Protein AF-A0A8J7HBY1-F1 (afdb_monomer)

Mean predicted aligned error: 8.2 Å

InterPro domains:
  IPR025475 Domain of unknown function DUF4326 [PF14216] (19-131)

Secondary structure (DSSP, 8-state):
--GGGG---GGGGG-TTEEETTTSTTTTT-S-SEEESS-TT-SEEESSHHHHHHHHHHIIIIIIHHHHHTT-TTTT--HHHHHHHHHHHHHHHHHHTTS--EEEETTEEEES---PPTT---SHHHHHHHHHHHHHHHHHHT--

Structure (mmCIF, N/CA/C/O backbone):
data_AF-A0A8J7HBY1-F1
#
_entry.id   AF-A0A8J7HBY1-F1
#
loop_
_atom_site.group_PDB
_atom_site.id
_atom_site.type_symbol
_atom_site.label_atom_id
_atom_site.label_alt_id
_atom_site.label_comp_id
_atom_site.label_asym_id
_atom_site.label_entity_id
_atom_site.label_seq_id
_atom_site.pdbx_PDB_ins_code
_atom_site.Cartn_x
_atom_site.Cartn_y
_atom_site.Cartn_z
_atom_site.occupancy
_atom_site.B_iso_or_equiv
_atom_site.auth_seq_id
_atom_site.auth_comp_id
_atom_site.auth_asym_id
_atom_site.auth_atom_id
_atom_site.pdbx_PDB_model_num
ATOM 1 N N . MET A 1 1 ? -4.789 7.017 -26.121 1.00 36.62 1 MET A N 1
ATOM 2 C CA . MET A 1 1 ? -5.142 5.631 -25.754 1.00 36.62 1 MET A CA 1
ATOM 3 C C . MET A 1 1 ? -6.447 5.713 -24.992 1.00 36.62 1 MET A C 1
ATOM 5 O O . MET A 1 1 ? -6.498 6.453 -24.013 1.00 36.62 1 MET A O 1
ATOM 9 N N . ASN A 1 2 ? -7.515 5.132 -25.536 1.00 31.06 2 ASN A N 1
ATOM 10 C CA . ASN A 1 2 ? -8.861 5.291 -25.000 1.00 31.06 2 ASN A CA 1
ATOM 11 C C . ASN A 1 2 ? -8.997 4.415 -23.743 1.00 31.06 2 ASN A C 1
ATOM 13 O O . ASN A 1 2 ? -8.449 3.318 -23.703 1.00 31.06 2 ASN A O 1
ATOM 17 N N . ILE A 1 3 ? -9.687 4.889 -22.702 1.00 36.84 3 ILE A N 1
ATOM 18 C CA . ILE A 1 3 ? -9.843 4.153 -21.425 1.00 36.84 3 ILE A CA 1
ATOM 19 C C . ILE A 1 3 ? -10.525 2.786 -21.627 1.00 36.84 3 ILE A C 1
ATOM 21 O O . ILE A 1 3 ? -10.319 1.869 -20.837 1.00 36.84 3 ILE A O 1
ATOM 25 N N . LEU A 1 4 ? -11.273 2.651 -22.722 1.00 37.75 4 LEU A N 1
ATOM 26 C CA . LEU A 1 4 ? -11.981 1.445 -23.137 1.00 37.75 4 LEU A CA 1
ATOM 27 C C . LEU A 1 4 ? -11.059 0.350 -23.717 1.00 37.75 4 LEU A C 1
ATOM 29 O O . LEU A 1 4 ? -11.449 -0.810 -23.727 1.00 37.75 4 LEU A O 1
ATOM 33 N N . ASP A 1 5 ? -9.827 0.674 -24.134 1.00 41.09 5 ASP A N 1
ATOM 34 C CA . ASP A 1 5 ? -8.902 -0.299 -24.755 1.00 41.09 5 ASP A CA 1
ATOM 35 C C . ASP A 1 5 ? -8.118 -1.145 -23.733 1.00 41.09 5 ASP A C 1
ATOM 37 O O . ASP A 1 5 ? -7.357 -2.035 -24.105 1.00 41.09 5 ASP A O 1
ATOM 41 N N . MET A 1 6 ? -8.261 -0.870 -22.433 1.00 45.25 6 MET A N 1
ATOM 42 C CA . MET A 1 6 ? -7.467 -1.521 -21.380 1.00 45.25 6 MET A CA 1
ATOM 43 C C . MET A 1 6 ? -8.130 -2.774 -20.783 1.00 45.25 6 MET A C 1
ATOM 45 O O . MET A 1 6 ? -7.678 -3.254 -19.746 1.00 45.25 6 MET A O 1
ATOM 49 N N . GLY A 1 7 ? -9.188 -3.304 -21.409 1.00 38.91 7 GLY A N 1
ATOM 50 C CA . GLY A 1 7 ? -9.824 -4.562 -20.989 1.00 38.91 7 GLY A CA 1
ATOM 51 C C . GLY A 1 7 ? -10.429 -4.528 -19.583 1.00 38.91 7 GLY A C 1
ATOM 52 O O . GLY A 1 7 ? -10.610 -5.578 -18.971 1.00 38.91 7 GLY A O 1
ATOM 53 N N . LEU A 1 8 ? -10.714 -3.337 -19.050 1.00 48.22 8 LEU A N 1
ATOM 54 C CA . LEU A 1 8 ? -11.452 -3.216 -17.801 1.00 48.22 8 LEU A CA 1
ATOM 55 C C . LEU A 1 8 ? -12.928 -3.452 -18.073 1.00 48.22 8 LEU A C 1
ATOM 57 O O . LEU A 1 8 ? -13.532 -2.746 -18.878 1.00 48.22 8 LEU A O 1
ATOM 61 N N . ASP A 1 9 ? -13.478 -4.422 -17.356 1.00 47.44 9 ASP A N 1
ATOM 62 C CA . ASP A 1 9 ? -14.901 -4.711 -17.328 1.00 47.44 9 ASP A CA 1
ATOM 63 C C . ASP A 1 9 ? -15.669 -3.432 -16.963 1.00 47.44 9 ASP A C 1
ATOM 65 O O . ASP A 1 9 ? -15.481 -2.865 -15.880 1.00 47.44 9 ASP A O 1
ATOM 69 N N . SER A 1 10 ? -16.458 -2.906 -17.901 1.00 49.75 10 SER A N 1
ATOM 70 C CA . SER A 1 10 ? -17.124 -1.609 -17.748 1.00 49.75 10 SER A CA 1
ATOM 71 C C . SER A 1 10 ? -18.099 -1.593 -16.570 1.00 49.75 10 SER A C 1
ATOM 73 O O . SER A 1 10 ? -18.324 -0.539 -15.986 1.00 49.75 10 SER A O 1
ATOM 75 N N . GLU A 1 11 ? -18.606 -2.766 -16.184 1.00 53.44 11 GLU A N 1
ATOM 76 C CA . GLU A 1 11 ? -19.524 -2.966 -15.058 1.00 53.44 11 GLU A CA 1
ATOM 77 C C . GLU A 1 11 ? -18.888 -2.635 -13.694 1.00 53.44 11 GLU A C 1
ATOM 79 O O . GLU A 1 11 ? -19.593 -2.329 -12.735 1.00 53.44 11 GLU A O 1
ATOM 84 N N . LEU A 1 12 ? -17.553 -2.639 -13.593 1.00 52.53 12 LEU A N 1
ATOM 85 C CA . LEU A 1 12 ? -16.838 -2.385 -12.337 1.00 52.53 12 LEU A CA 1
ATOM 86 C C . LEU A 1 12 ? -16.711 -0.897 -11.987 1.00 52.53 12 LEU A C 1
ATOM 88 O O . LEU A 1 12 ? -16.452 -0.562 -10.832 1.00 52.53 12 LEU A O 1
ATOM 92 N N . TRP A 1 13 ? -16.887 0.010 -12.953 1.00 53.75 13 TRP A N 1
ATOM 93 C CA . TRP A 1 13 ? -16.788 1.454 -12.698 1.00 53.75 13 TRP A CA 1
ATOM 94 C C . TRP A 1 13 ? -17.940 1.990 -11.849 1.00 53.75 13 TRP A C 1
ATOM 96 O O . TRP A 1 13 ? -17.772 3.014 -11.182 1.00 53.75 13 TRP A O 1
ATOM 106 N N . ASP A 1 14 ? -19.061 1.271 -11.837 1.00 59.78 14 ASP A N 1
ATOM 107 C CA . ASP A 1 14 ? -20.261 1.625 -11.090 1.00 59.78 14 ASP A CA 1
ATOM 108 C C . ASP A 1 14 ? -20.310 0.969 -9.697 1.00 59.78 14 ASP A C 1
ATOM 110 O O . ASP A 1 14 ? -21.236 1.242 -8.935 1.00 59.78 14 ASP A O 1
ATOM 114 N N . GLU A 1 15 ? -19.316 0.147 -9.310 1.00 63.69 15 GLU A N 1
ATOM 115 C CA . GLU A 1 15 ? -19.248 -0.425 -7.957 1.00 63.69 15 GLU A CA 1
ATOM 116 C C . GLU A 1 15 ? -18.855 0.662 -6.928 1.00 63.69 15 GLU A C 1
ATOM 118 O O . GLU A 1 15 ? -17.701 1.106 -6.888 1.00 63.69 15 GLU A O 1
ATOM 123 N N . PRO A 1 16 ? -19.767 1.091 -6.031 1.00 66.19 16 PRO A N 1
ATOM 124 C CA . PRO A 1 16 ? -19.527 2.246 -5.162 1.00 66.19 16 PRO A CA 1
ATOM 125 C C . PRO A 1 16 ? -18.406 2.013 -4.132 1.00 66.19 16 PRO A C 1
ATOM 127 O O . PRO A 1 16 ? -17.734 2.966 -3.704 1.00 66.19 16 PRO A O 1
ATOM 130 N N . THR A 1 17 ? -18.179 0.752 -3.756 1.00 70.25 17 THR A N 1
ATOM 131 C CA . THR A 1 17 ? -17.181 0.318 -2.768 1.00 70.25 17 THR A CA 1
ATOM 132 C C . THR A 1 17 ? -15.809 0.028 -3.384 1.00 70.25 17 THR A C 1
ATOM 134 O O . THR A 1 17 ? -14.810 0.042 -2.662 1.00 70.25 17 THR A O 1
ATOM 137 N N . LEU A 1 18 ? -15.716 -0.143 -4.709 1.00 65.12 18 LEU A N 1
ATOM 138 C CA . LEU A 1 18 ? -14.455 -0.386 -5.404 1.00 65.12 18 LEU A CA 1
ATOM 139 C C . LEU A 1 18 ? -13.647 0.911 -5.526 1.00 65.12 18 LEU A C 1
ATOM 141 O O . LEU A 1 18 ? -14.134 1.941 -6.002 1.00 65.12 18 LEU A O 1
ATOM 145 N N . LYS A 1 19 ? -12.373 0.879 -5.117 1.00 69.69 19 LYS A N 1
ATOM 146 C CA . LYS A 1 19 ? -11.442 1.997 -5.337 1.00 69.69 19 LYS A CA 1
ATOM 147 C C . LYS A 1 19 ? -10.290 1.589 -6.241 1.00 69.69 19 LYS A C 1
ATOM 149 O O . LYS A 1 19 ? -9.487 0.730 -5.898 1.00 69.69 19 LYS A O 1
ATOM 154 N N . TYR A 1 20 ? -10.152 2.290 -7.363 1.00 65.12 20 TYR A N 1
ATOM 155 C CA . TYR A 1 20 ? -8.982 2.161 -8.224 1.00 65.12 20 TYR A CA 1
ATOM 156 C C . TYR A 1 20 ? -7.760 2.818 -7.590 1.00 65.12 20 TYR A C 1
ATOM 158 O O . TYR A 1 20 ? -7.756 4.025 -7.314 1.00 65.12 20 TYR A O 1
ATOM 166 N N . VAL A 1 21 ? -6.700 2.036 -7.435 1.00 64.88 21 VAL A N 1
ATOM 167 C CA . VAL A 1 21 ? -5.381 2.502 -7.037 1.00 64.88 21 VAL A CA 1
ATOM 168 C C . VAL A 1 21 ? -4.858 3.431 -8.140 1.00 64.88 21 VAL A C 1
ATOM 170 O O . VAL A 1 21 ? -4.585 3.007 -9.262 1.00 64.88 21 VAL A O 1
ATOM 173 N N . GLY A 1 22 ? -4.832 4.737 -7.849 1.00 53.94 22 GLY A N 1
ATOM 174 C CA . GLY A 1 22 ? -4.491 5.803 -8.797 1.00 53.94 22 GLY A CA 1
ATOM 175 C C . GLY A 1 22 ? -5.659 6.603 -9.402 1.00 53.94 22 GLY A C 1
ATOM 176 O O . GLY A 1 22 ? -5.384 7.603 -10.060 1.00 53.94 22 GLY A O 1
ATOM 177 N N . ARG A 1 23 ? -6.938 6.238 -9.193 1.00 46.56 23 A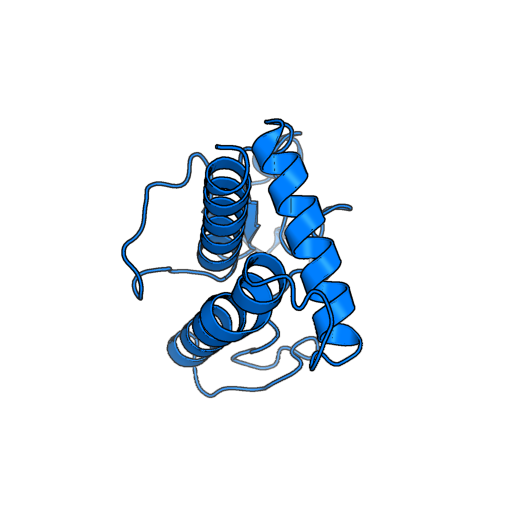RG A N 1
ATOM 178 C CA . ARG A 1 23 ? -8.100 6.998 -9.738 1.00 46.56 23 ARG A CA 1
ATOM 179 C C . ARG A 1 23 ? -9.277 7.232 -8.778 1.00 46.56 23 ARG A C 1
ATOM 181 O O . ARG A 1 23 ? -10.218 7.925 -9.141 1.00 46.56 23 ARG A O 1
ATOM 188 N N . SER A 1 24 ? -9.241 6.713 -7.552 1.00 50.69 24 SER A N 1
ATOM 189 C CA . SER A 1 24 ? -10.249 7.019 -6.520 1.00 50.69 24 SER A CA 1
ATOM 190 C C . SER A 1 24 ? -9.851 8.252 -5.701 1.00 50.69 24 SER A C 1
ATOM 192 O O . SER A 1 24 ? -8.682 8.368 -5.360 1.00 50.69 24 SER A O 1
ATOM 194 N N . LYS A 1 25 ? -10.782 9.119 -5.265 1.00 52.56 25 LYS A N 1
ATOM 195 C CA . LYS A 1 25 ? -10.440 10.266 -4.384 1.00 52.56 25 LYS A CA 1
ATOM 196 C C . LYS A 1 25 ? -9.676 9.882 -3.104 1.00 52.56 25 LYS A C 1
ATOM 198 O O . LYS A 1 25 ? -8.945 10.704 -2.568 1.00 52.56 25 LYS A O 1
ATOM 203 N N . TYR A 1 26 ? -9.820 8.637 -2.646 1.00 50.66 26 TYR A N 1
ATOM 204 C CA . TYR A 1 26 ? -9.130 8.089 -1.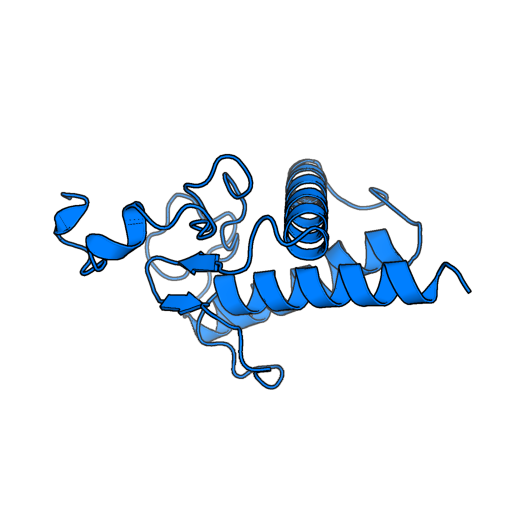473 1.00 50.66 26 TYR A CA 1
ATOM 205 C C . TYR A 1 26 ? -7.827 7.348 -1.822 1.00 50.66 26 TYR A C 1
ATOM 207 O O . TYR A 1 26 ? -6.997 7.140 -0.948 1.00 50.66 26 TYR A O 1
ATOM 215 N N . ALA A 1 27 ? -7.642 6.955 -3.087 1.00 55.66 27 ALA A N 1
ATOM 216 C CA . ALA A 1 27 ? -6.482 6.207 -3.585 1.00 55.66 27 ALA A CA 1
ATOM 217 C C . ALA A 1 27 ? -5.687 6.957 -4.676 1.00 55.66 27 ALA A C 1
ATOM 219 O O . ALA A 1 27 ? -4.784 6.390 -5.300 1.00 55.66 27 ALA A O 1
ATOM 220 N N . LEU A 1 28 ? -6.010 8.232 -4.922 1.00 59.28 28 LEU A N 1
ATOM 221 C CA . LEU A 1 28 ? -5.254 9.135 -5.783 1.00 59.28 28 LEU A CA 1
ATOM 222 C C . LEU A 1 28 ? -3.840 9.265 -5.206 1.00 59.28 28 LEU A C 1
ATOM 224 O O . LEU A 1 28 ? -3.638 9.772 -4.104 1.00 59.28 28 LEU A O 1
ATOM 228 N N . GLY A 1 29 ? -2.857 8.780 -5.963 1.00 68.06 29 GLY A N 1
ATOM 229 C CA . GLY A 1 29 ? -1.449 8.798 -5.566 1.00 68.06 29 GLY A CA 1
ATOM 230 C C . GLY A 1 29 ? -0.952 7.564 -4.806 1.00 68.06 29 GLY A C 1
ATOM 231 O O . GLY A 1 29 ? 0.210 7.560 -4.422 1.00 68.06 29 GLY A O 1
ATOM 232 N N . LEU A 1 30 ? -1.758 6.506 -4.640 1.00 84.56 30 LEU A N 1
ATOM 233 C CA . LEU A 1 30 ? -1.310 5.229 -4.049 1.00 84.56 30 LEU A CA 1
ATOM 234 C C . LEU A 1 30 ? -0.745 4.233 -5.081 1.00 84.56 30 LEU A C 1
ATOM 236 O O . LEU A 1 30 ? -0.837 3.024 -4.910 1.00 84.56 30 LEU A O 1
ATOM 240 N N . GLY A 1 31 ? -0.146 4.722 -6.169 1.00 84.94 31 GLY A N 1
ATOM 241 C CA . GLY A 1 31 ? 0.516 3.857 -7.153 1.00 84.94 31 GLY A CA 1
ATOM 242 C C . GLY A 1 31 ? 1.771 3.174 -6.595 1.00 84.94 31 GLY A C 1
ATOM 243 O O . GLY A 1 31 ? 2.287 3.559 -5.546 1.00 84.94 31 GLY A O 1
ATOM 244 N N . ASN A 1 32 ? 2.290 2.178 -7.316 1.00 87.88 32 ASN A N 1
ATOM 245 C CA . ASN A 1 32 ? 3.615 1.626 -7.037 1.00 87.88 32 ASN A CA 1
ATOM 246 C C . ASN A 1 32 ? 4.699 2.629 -7.489 1.00 87.88 32 ASN A C 1
ATOM 248 O O . ASN A 1 32 ? 4.767 2.920 -8.687 1.00 87.88 32 ASN A O 1
ATOM 252 N N . PRO A 1 33 ? 5.553 3.155 -6.588 1.00 90.25 33 PRO A N 1
ATOM 253 C CA . PRO A 1 33 ? 6.616 4.072 -6.977 1.00 90.25 33 PRO A CA 1
ATOM 254 C C . PRO A 1 33 ? 7.768 3.372 -7.721 1.00 90.25 33 PRO A C 1
ATOM 256 O O . PRO A 1 33 ? 8.551 4.074 -8.355 1.00 90.25 33 PRO A O 1
ATOM 259 N N . TRP A 1 34 ? 7.861 2.034 -7.710 1.00 91.38 34 TRP A N 1
ATOM 260 C CA . TRP A 1 34 ? 8.758 1.252 -8.571 1.00 91.38 34 TRP A CA 1
ATOM 261 C C . TRP A 1 34 ? 8.036 0.811 -9.842 1.00 91.38 34 TRP A C 1
ATOM 263 O O . TRP A 1 34 ? 7.223 -0.111 -9.825 1.00 91.38 34 TRP A O 1
ATOM 273 N N . GLY A 1 35 ? 8.347 1.447 -10.965 1.00 84.44 35 GLY A N 1
ATOM 274 C CA . GLY A 1 35 ? 7.804 1.102 -12.274 1.00 84.44 35 GLY A CA 1
ATOM 275 C C . GLY A 1 35 ? 8.740 0.184 -13.049 1.00 84.44 35 GLY A C 1
ATOM 276 O O . GLY A 1 35 ? 9.937 0.450 -13.142 1.00 84.44 35 GLY A O 1
ATOM 277 N N . TYR A 1 36 ? 8.181 -0.858 -13.661 1.00 75.12 36 TYR A N 1
ATOM 278 C CA . TYR A 1 36 ? 8.840 -1.592 -14.738 1.00 75.12 36 TYR A CA 1
ATOM 279 C C . TYR A 1 36 ? 8.225 -1.131 -16.070 1.00 75.12 36 TYR A C 1
ATOM 281 O O . TYR A 1 36 ? 7.007 -1.003 -16.153 1.00 75.12 36 TYR A O 1
ATOM 289 N N . GLN A 1 37 ? 9.067 -0.854 -17.075 1.00 60.75 37 GLN A N 1
ATOM 290 C CA . GLN A 1 37 ? 8.715 -0.337 -18.417 1.00 60.75 37 GLN A CA 1
ATOM 291 C C . GLN A 1 37 ? 8.041 1.050 -18.456 1.00 60.75 37 GLN A C 1
ATOM 293 O O . GLN A 1 37 ? 6.935 1.210 -17.963 1.00 60.75 37 GLN A O 1
ATOM 298 N N . ASN A 1 38 ? 8.682 2.037 -19.109 1.00 55.09 38 ASN A N 1
ATOM 299 C CA . ASN A 1 38 ? 8.143 3.333 -19.593 1.00 55.09 38 ASN A CA 1
ATOM 300 C C . ASN A 1 38 ? 7.090 4.075 -18.735 1.00 55.09 38 ASN A C 1
ATOM 302 O O . ASN A 1 38 ? 6.379 4.955 -19.230 1.00 55.09 38 ASN A O 1
ATOM 306 N N . ASN A 1 39 ? 7.010 3.788 -17.438 1.00 63.88 39 ASN A N 1
ATOM 307 C CA . ASN A 1 39 ? 6.078 4.428 -16.537 1.00 63.88 39 ASN A CA 1
ATOM 308 C C . ASN A 1 39 ? 6.680 5.760 -16.094 1.00 63.88 39 ASN A C 1
ATOM 310 O O . ASN A 1 39 ? 7.396 5.835 -15.100 1.00 63.88 39 ASN A O 1
ATOM 314 N N . ARG A 1 40 ? 6.375 6.823 -16.847 1.00 60.72 40 ARG A N 1
ATOM 315 C CA . ARG A 1 40 ? 6.821 8.196 -16.551 1.00 60.72 40 ARG A CA 1
ATOM 316 C C . ARG A 1 40 ? 6.330 8.726 -15.198 1.00 60.72 40 ARG A C 1
ATOM 318 O O . ARG A 1 40 ? 6.783 9.781 -14.775 1.00 60.72 40 ARG A O 1
ATOM 325 N N . GLN A 1 41 ? 5.393 8.034 -14.550 1.00 70.00 41 GLN A N 1
ATOM 326 C CA . GLN A 1 41 ? 4.862 8.396 -13.236 1.00 70.00 41 GLN A CA 1
ATOM 327 C C . GLN A 1 41 ? 5.539 7.626 -12.093 1.00 70.00 41 GLN A C 1
ATOM 329 O O . GLN A 1 41 ? 5.296 7.937 -10.928 1.00 70.00 41 GLN A O 1
ATOM 334 N N . ALA A 1 42 ? 6.377 6.630 -12.397 1.00 79.38 42 ALA A N 1
ATOM 335 C CA . ALA A 1 42 ? 7.138 5.917 -11.385 1.00 79.38 42 ALA A CA 1
ATOM 336 C C . ALA A 1 42 ? 8.298 6.775 -10.873 1.00 79.38 42 ALA A C 1
ATOM 338 O O . ALA A 1 42 ? 8.975 7.465 -11.634 1.00 79.38 42 ALA A O 1
ATOM 339 N N . ARG A 1 43 ? 8.547 6.697 -9.567 1.00 87.06 43 ARG A N 1
ATOM 340 C CA . ARG A 1 43 ? 9.665 7.385 -8.918 1.00 87.06 43 ARG A CA 1
ATOM 341 C C . ARG A 1 43 ? 10.992 6.675 -9.174 1.00 87.06 43 ARG A C 1
ATOM 343 O O . ARG A 1 43 ? 12.027 7.319 -9.301 1.00 87.06 43 ARG A O 1
ATOM 350 N N . PHE A 1 44 ? 10.948 5.350 -9.223 1.00 90.69 44 PHE A N 1
ATOM 351 C CA . PHE A 1 44 ? 12.095 4.480 -9.413 1.00 90.69 44 PHE A CA 1
ATOM 352 C C . PHE A 1 44 ? 11.818 3.542 -10.580 1.00 90.69 44 PHE A C 1
ATOM 354 O O . PHE A 1 44 ? 10.713 3.012 -10.711 1.00 90.69 44 PHE A O 1
ATOM 361 N N . ILE A 1 45 ? 12.827 3.325 -11.415 1.00 90.19 45 ILE A N 1
ATOM 362 C CA . ILE A 1 45 ? 12.749 2.399 -12.542 1.00 90.19 45 ILE A CA 1
ATOM 363 C C . ILE A 1 45 ? 13.477 1.115 -12.163 1.00 90.19 45 ILE A C 1
ATOM 365 O O . ILE A 1 45 ? 14.586 1.163 -11.636 1.00 90.19 45 ILE A O 1
ATOM 369 N N . VAL A 1 46 ? 12.836 -0.020 -12.421 1.00 91.44 46 VAL A N 1
ATOM 370 C CA . VAL A 1 46 ? 13.357 -1.363 -12.132 1.00 91.44 46 VAL A CA 1
ATOM 371 C C . VAL A 1 46 ? 13.264 -2.257 -13.362 1.00 91.44 46 VAL A C 1
ATOM 373 O O . VAL A 1 46 ? 12.595 -1.925 -14.344 1.00 91.44 46 VAL A O 1
ATOM 376 N N . ASN A 1 47 ? 13.937 -3.404 -13.313 1.00 89.06 47 ASN A N 1
ATOM 377 C CA . ASN A 1 47 ? 14.185 -4.212 -14.506 1.00 89.06 47 ASN A CA 1
ATOM 378 C C . ASN A 1 47 ? 12.981 -5.057 -14.931 1.00 89.06 47 ASN A C 1
ATOM 380 O O . ASN A 1 47 ? 12.842 -5.398 -16.104 1.00 89.06 47 ASN A O 1
ATOM 384 N N . ASN A 1 48 ? 12.115 -5.429 -13.987 1.00 88.31 48 ASN A N 1
ATOM 385 C CA . ASN A 1 48 ? 10.976 -6.303 -14.247 1.00 88.31 48 ASN A CA 1
ATOM 386 C C . ASN A 1 48 ? 9.873 -6.147 -13.187 1.00 88.31 48 ASN A C 1
ATOM 388 O O . ASN A 1 48 ? 10.050 -5.491 -12.157 1.00 88.31 48 ASN A O 1
ATOM 392 N N . LEU A 1 49 ? 8.720 -6.768 -13.453 1.00 86.50 49 LEU A N 1
ATOM 393 C CA . LEU A 1 49 ? 7.563 -6.750 -12.556 1.00 86.50 49 LEU A CA 1
ATOM 394 C C . LEU A 1 49 ? 7.878 -7.363 -11.184 1.00 86.50 49 LEU A C 1
ATOM 396 O O . LEU A 1 49 ? 7.449 -6.821 -10.171 1.00 86.50 49 LEU A O 1
ATOM 400 N N . ALA A 1 50 ? 8.638 -8.460 -11.130 1.00 90.06 50 ALA A N 1
ATOM 401 C CA . ALA A 1 50 ? 8.959 -9.120 -9.866 1.00 90.06 5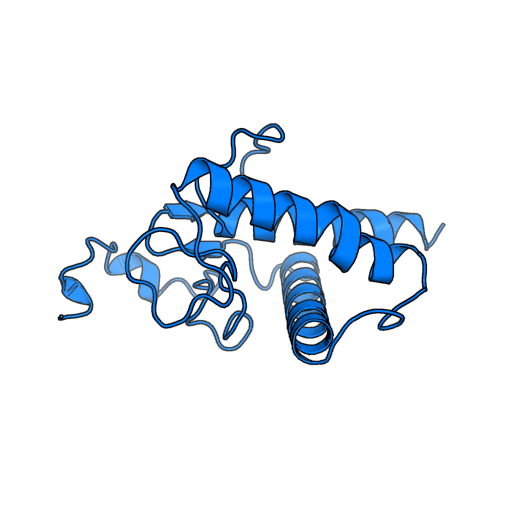0 ALA A CA 1
ATOM 402 C C . ALA A 1 50 ? 9.764 -8.196 -8.938 1.00 90.06 50 ALA A C 1
ATOM 404 O O . ALA A 1 50 ? 9.436 -8.066 -7.762 1.00 90.06 50 ALA A O 1
ATOM 405 N N . GLU A 1 51 ? 10.755 -7.483 -9.479 1.00 92.50 51 GLU A N 1
ATOM 406 C CA . GLU A 1 51 ? 11.516 -6.472 -8.747 1.00 92.50 51 GLU A CA 1
ATOM 407 C C . GLU A 1 51 ? 10.618 -5.302 -8.317 1.00 92.50 51 GLU A C 1
ATOM 409 O O . GLU A 1 51 ? 10.680 -4.868 -7.170 1.00 92.50 51 GLU A O 1
ATOM 414 N N . SER A 1 52 ? 9.734 -4.833 -9.201 1.00 91.50 52 SER A N 1
ATOM 415 C CA . SER A 1 52 ? 8.766 -3.765 -8.906 1.00 91.50 52 SER A CA 1
ATOM 416 C C . SER A 1 52 ? 7.863 -4.111 -7.720 1.00 91.50 52 SER A C 1
ATOM 418 O O . SER A 1 52 ? 7.680 -3.286 -6.823 1.00 91.50 52 SER A O 1
ATOM 420 N N . LEU A 1 53 ? 7.327 -5.332 -7.682 1.00 91.69 53 LEU A N 1
ATOM 421 C CA . LEU A 1 53 ? 6.478 -5.808 -6.589 1.00 91.69 53 LEU A CA 1
ATOM 422 C C . LEU A 1 53 ? 7.283 -6.072 -5.315 1.00 91.69 53 LEU A C 1
ATOM 424 O O . LEU A 1 53 ? 6.841 -5.707 -4.228 1.00 91.69 53 LEU A O 1
ATOM 428 N N . TYR A 1 54 ? 8.479 -6.653 -5.440 1.00 94.19 54 TYR A N 1
ATOM 429 C CA . TYR A 1 54 ? 9.372 -6.891 -4.310 1.00 94.19 54 TYR A CA 1
ATOM 430 C C . TYR A 1 54 ? 9.735 -5.588 -3.594 1.00 94.19 54 TYR A C 1
ATOM 432 O O . TYR A 1 54 ? 9.521 -5.478 -2.389 1.00 94.19 54 TYR A O 1
ATOM 440 N N . ARG A 1 55 ? 10.224 -4.585 -4.334 1.00 95.06 55 ARG A N 1
ATOM 441 C CA . ARG A 1 55 ? 10.618 -3.2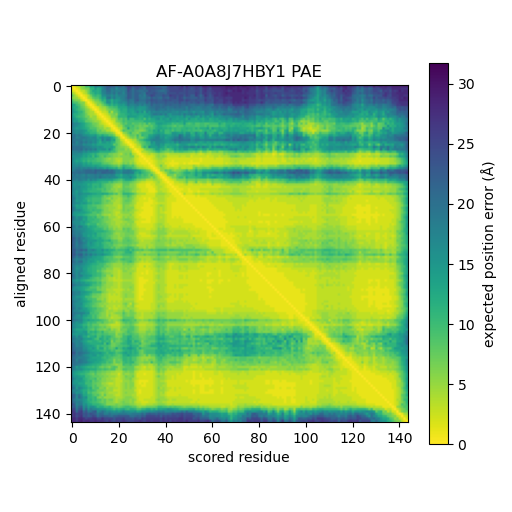84 -3.774 1.00 95.06 55 ARG A CA 1
ATOM 442 C C . ARG A 1 55 ? 9.444 -2.563 -3.130 1.00 95.06 55 ARG A C 1
ATOM 444 O O . ARG A 1 55 ? 9.592 -1.980 -2.061 1.00 95.06 55 ARG A O 1
ATOM 451 N N . TYR A 1 56 ? 8.273 -2.647 -3.756 1.00 94.25 56 TYR A N 1
ATOM 452 C CA . TYR A 1 56 ? 7.057 -2.062 -3.211 1.00 94.25 56 TYR A CA 1
ATOM 453 C C . TYR A 1 56 ? 6.648 -2.694 -1.884 1.00 94.25 56 TYR A C 1
ATOM 455 O O . TYR A 1 56 ? 6.393 -1.971 -0.921 1.00 94.25 56 TYR A O 1
ATOM 463 N N . ARG A 1 57 ? 6.638 -4.032 -1.819 1.00 94.44 57 ARG A N 1
ATOM 464 C CA . ARG A 1 57 ? 6.354 -4.779 -0.590 1.00 94.44 57 ARG A CA 1
ATOM 465 C C . ARG A 1 57 ? 7.365 -4.446 0.495 1.00 94.44 57 ARG A C 1
ATOM 467 O O . ARG A 1 57 ? 6.962 -4.133 1.608 1.00 94.44 57 ARG A O 1
ATOM 474 N N . GLU A 1 58 ? 8.653 -4.500 0.163 1.00 95.19 58 GLU A N 1
ATOM 475 C CA . GLU A 1 58 ? 9.741 -4.198 1.091 1.00 95.19 58 GLU A CA 1
ATOM 476 C C . GLU A 1 58 ? 9.540 -2.808 1.699 1.00 95.19 58 GLU A C 1
ATOM 478 O O . GLU A 1 58 ? 9.368 -2.682 2.903 1.00 95.19 58 GLU A O 1
ATOM 483 N N . TRP A 1 59 ? 9.433 -1.773 0.871 1.00 95.19 59 TRP A N 1
ATOM 484 C CA . TRP A 1 59 ? 9.259 -0.406 1.346 1.00 95.19 59 TRP A CA 1
ATOM 485 C C . TRP A 1 59 ? 7.990 -0.192 2.177 1.00 95.19 59 TRP A C 1
ATOM 487 O O . TRP A 1 59 ? 8.046 0.449 3.231 1.00 95.19 59 TRP A O 1
ATOM 497 N N . LEU A 1 60 ? 6.846 -0.728 1.741 1.00 93.81 60 LEU A N 1
ATOM 498 C CA . LEU A 1 60 ? 5.609 -0.607 2.510 1.00 93.81 60 LEU A CA 1
ATOM 499 C C . LEU A 1 60 ? 5.737 -1.279 3.877 1.00 93.81 60 LEU A C 1
ATOM 501 O O . LEU A 1 60 ? 5.434 -0.659 4.894 1.00 93.81 60 LEU A O 1
ATOM 505 N N . MET A 1 61 ? 6.200 -2.526 3.896 1.00 90.75 61 MET A N 1
ATOM 506 C CA . MET A 1 61 ? 6.119 -3.393 5.069 1.00 90.75 61 MET A CA 1
ATOM 507 C C . MET A 1 61 ? 7.293 -3.243 6.033 1.00 90.75 61 MET A C 1
ATOM 509 O O . MET A 1 61 ? 7.140 -3.591 7.197 1.00 90.75 61 MET A O 1
ATOM 513 N N . THR A 1 62 ? 8.447 -2.728 5.598 1.00 88.81 62 THR A N 1
ATOM 514 C CA . THR A 1 62 ? 9.630 -2.569 6.467 1.00 88.81 62 THR A CA 1
ATOM 515 C C . THR A 1 62 ? 9.912 -1.118 6.838 1.00 88.81 62 THR A C 1
ATOM 517 O O . THR A 1 62 ? 10.567 -0.866 7.847 1.00 88.81 62 THR A O 1
ATOM 520 N N . ARG A 1 63 ? 9.404 -0.152 6.060 1.00 88.62 63 ARG A N 1
ATOM 521 C CA . ARG A 1 63 ? 9.708 1.271 6.257 1.00 88.62 63 ARG A CA 1
ATOM 522 C C . ARG A 1 63 ? 8.479 2.114 6.555 1.00 88.62 63 ARG A C 1
ATOM 524 O O . ARG A 1 63 ? 8.493 2.851 7.537 1.00 88.62 63 ARG A O 1
ATOM 531 N N . LEU A 1 64 ? 7.439 2.049 5.726 1.00 89.88 64 LEU A N 1
ATOM 532 C CA . LEU A 1 64 ? 6.268 2.916 5.893 1.00 89.88 64 LEU A CA 1
ATOM 533 C C . LEU A 1 64 ? 5.358 2.466 7.034 1.00 89.88 64 LEU A C 1
ATOM 535 O O . LEU A 1 64 ? 5.135 3.215 7.982 1.00 89.88 64 LEU A O 1
ATOM 539 N N . VAL A 1 65 ? 4.832 1.247 6.939 1.00 89.19 65 VAL A N 1
ATOM 540 C CA . VAL A 1 65 ? 3.870 0.711 7.904 1.00 89.19 65 VAL A CA 1
ATOM 541 C C . VAL A 1 65 ? 4.485 0.588 9.305 1.00 89.19 65 VAL A C 1
ATOM 543 O O . VAL A 1 65 ? 3.857 1.067 10.254 1.00 89.19 65 VAL A O 1
ATOM 546 N N . PRO A 1 66 ? 5.723 0.076 9.474 1.00 88.44 66 PRO A N 1
ATOM 547 C CA . PRO A 1 66 ? 6.361 0.041 10.787 1.00 88.44 66 PRO A CA 1
ATOM 548 C C . PRO A 1 66 ? 6.584 1.420 11.406 1.00 88.44 66 PRO A C 1
ATOM 550 O O . PRO A 1 66 ? 6.404 1.558 12.608 1.00 88.44 66 PRO A O 1
ATOM 553 N N . ASN A 1 67 ? 6.904 2.461 10.623 1.00 85.75 67 ASN A N 1
ATOM 554 C CA . ASN A 1 67 ? 7.062 3.816 11.174 1.00 85.75 67 ASN A CA 1
ATOM 555 C C . ASN A 1 67 ? 5.795 4.295 11.893 1.00 85.75 67 ASN A C 1
ATOM 557 O O . ASN A 1 67 ? 5.872 4.888 12.970 1.00 85.75 67 ASN A O 1
ATOM 561 N N . TRP A 1 68 ? 4.627 4.005 11.318 1.00 86.44 68 TRP A N 1
ATOM 562 C CA . TRP A 1 68 ? 3.356 4.320 11.959 1.00 86.44 68 TRP A CA 1
ATOM 563 C C . TRP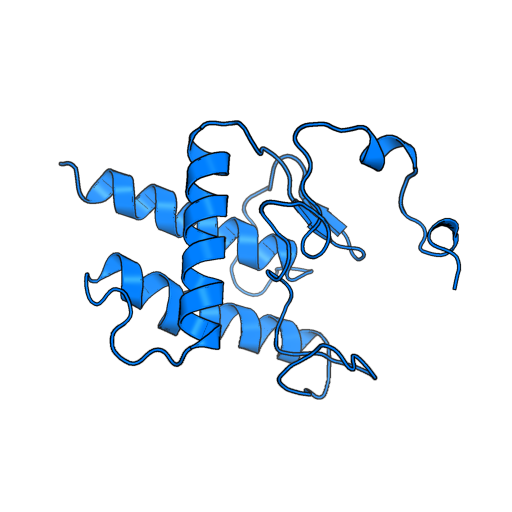 A 1 68 ? 3.100 3.442 13.188 1.00 86.44 68 TRP A C 1
ATOM 565 O O . TRP A 1 68 ? 2.804 3.965 14.259 1.00 86.44 68 TRP A O 1
ATOM 575 N N . ILE A 1 69 ? 3.261 2.120 13.056 1.00 86.06 69 ILE A N 1
ATOM 576 C CA . ILE A 1 69 ? 2.988 1.155 14.136 1.00 86.06 69 ILE A CA 1
ATOM 577 C C . ILE A 1 69 ? 3.894 1.389 15.352 1.00 86.06 69 ILE A C 1
ATOM 579 O O . ILE A 1 69 ? 3.431 1.324 16.486 1.00 86.06 69 ILE A O 1
ATOM 583 N N . SER A 1 70 ? 5.174 1.694 15.139 1.00 84.25 70 SER A N 1
ATOM 584 C CA . SER A 1 70 ? 6.152 1.933 16.206 1.00 84.25 70 SER A CA 1
ATOM 585 C C . SER A 1 70 ? 6.015 3.305 16.880 1.00 84.25 70 SER A C 1
ATOM 587 O O . SER A 1 70 ? 6.836 3.642 17.728 1.00 84.25 70 SER A O 1
ATOM 589 N N . GLY A 1 71 ? 5.031 4.126 16.495 1.00 80.19 71 GLY A N 1
ATOM 590 C CA . GLY A 1 71 ? 4.823 5.465 17.060 1.00 80.19 71 GLY A CA 1
ATOM 591 C C . GLY A 1 71 ? 5.827 6.524 16.588 1.00 80.19 71 GLY A C 1
ATOM 592 O O . GLY A 1 71 ? 5.761 7.668 17.032 1.00 80.19 71 GLY A O 1
ATOM 593 N N . LEU A 1 72 ? 6.729 6.183 15.659 1.00 81.88 72 LEU A N 1
ATOM 594 C CA . LEU A 1 72 ? 7.664 7.131 15.037 1.00 81.88 72 LEU A CA 1
ATOM 595 C C . LEU A 1 72 ? 6.950 8.114 14.094 1.00 81.88 72 LEU A C 1
ATOM 597 O O . LEU A 1 72 ? 7.477 9.194 13.802 1.00 81.88 72 LEU A O 1
ATOM 601 N N . GLY A 1 73 ? 5.753 7.751 13.625 1.00 82.69 73 GLY A N 1
ATOM 602 C CA . GLY A 1 73 ? 4.896 8.581 12.789 1.00 82.69 73 GLY A CA 1
ATOM 603 C C . GLY A 1 73 ? 5.573 8.925 11.464 1.00 82.69 73 GLY A C 1
ATOM 604 O O . GLY A 1 73 ? 5.717 8.077 10.589 1.00 82.69 73 GLY A O 1
ATOM 605 N N . PHE A 1 74 ? 5.989 10.185 11.317 1.00 86.81 74 PHE A N 1
ATOM 606 C CA . PHE A 1 74 ? 6.624 10.718 10.103 1.00 86.81 74 PHE A CA 1
ATOM 607 C C . PHE A 1 74 ? 8.150 10.856 10.202 1.00 86.81 74 PHE A C 1
ATOM 609 O O . PHE A 1 74 ? 8.795 11.365 9.278 1.00 86.81 74 PHE A O 1
ATOM 616 N N . THR A 1 75 ? 8.736 10.438 11.324 1.00 87.50 75 THR A N 1
ATOM 617 C CA . THR A 1 75 ? 10.172 10.568 11.583 1.00 87.50 75 THR A CA 1
ATOM 618 C C . THR A 1 75 ? 10.980 9.767 10.559 1.00 87.50 75 THR A C 1
ATOM 620 O O . THR A 1 75 ? 10.679 8.614 10.275 1.00 87.50 75 THR A O 1
ATOM 623 N N . GLY A 1 76 ? 12.005 10.382 9.960 1.00 87.38 76 GLY A N 1
ATOM 624 C CA . GLY A 1 76 ? 12.874 9.716 8.976 1.00 87.38 76 GLY A CA 1
ATOM 625 C C . GLY A 1 76 ? 12.248 9.465 7.593 1.00 87.38 76 GLY A C 1
ATOM 626 O O . GLY A 1 76 ? 12.932 8.949 6.704 1.00 87.38 76 GLY A O 1
ATOM 627 N N . LEU A 1 77 ? 10.984 9.856 7.390 1.00 91.88 77 LEU A N 1
ATOM 628 C CA . LEU A 1 77 ? 10.320 9.866 6.088 1.00 91.88 77 LEU A CA 1
ATOM 629 C C . LEU A 1 77 ? 10.538 11.209 5.388 1.00 91.88 77 LEU A C 1
ATOM 631 O O . LEU A 1 77 ? 10.468 12.270 6.019 1.00 91.88 77 LEU A O 1
ATOM 635 N N . ASN A 1 78 ? 10.770 11.166 4.080 1.00 93.56 78 ASN A N 1
ATOM 636 C CA . ASN A 1 78 ? 10.764 12.357 3.224 1.00 93.56 78 ASN A CA 1
ATOM 637 C C . ASN A 1 78 ? 9.318 12.759 2.845 1.00 93.56 78 ASN A C 1
ATOM 639 O O . ASN A 1 78 ? 8.363 12.039 3.134 1.00 93.56 78 ASN A O 1
ATOM 643 N N . ASP A 1 79 ? 9.139 13.903 2.183 1.00 92.69 79 ASP A N 1
ATOM 644 C CA . ASP A 1 79 ? 7.804 14.496 1.996 1.00 92.69 79 ASP A CA 1
ATOM 645 C C . ASP A 1 79 ? 6.820 13.609 1.227 1.00 92.69 79 ASP A C 1
ATOM 647 O O . ASP A 1 79 ? 5.656 13.493 1.605 1.00 92.69 79 ASP A O 1
ATOM 651 N N . TRP A 1 80 ? 7.281 12.930 0.176 1.00 89.94 80 TRP A N 1
ATOM 652 C CA . TRP A 1 80 ? 6.410 12.043 -0.595 1.00 89.94 80 TRP A CA 1
ATOM 653 C C . TRP A 1 80 ? 6.082 10.751 0.160 1.00 89.94 80 TRP A C 1
ATOM 655 O O . TRP A 1 80 ? 4.986 10.231 -0.004 1.00 89.94 80 TRP A O 1
ATOM 665 N N . GLU A 1 81 ? 6.994 10.234 0.993 1.00 93.00 81 GLU A N 1
ATOM 666 C CA . GLU A 1 81 ? 6.711 9.091 1.868 1.00 93.00 81 GLU A CA 1
ATOM 667 C C . GLU A 1 81 ? 5.664 9.460 2.916 1.00 93.00 81 GLU A C 1
ATOM 669 O O . GLU A 1 81 ? 4.770 8.664 3.186 1.00 93.00 81 GLU A O 1
ATOM 674 N N . ARG A 1 82 ? 5.734 10.675 3.474 1.00 92.56 82 ARG A N 1
ATOM 675 C CA . ARG A 1 82 ? 4.730 11.179 4.422 1.00 92.56 82 ARG A CA 1
ATOM 676 C C . ARG A 1 82 ? 3.360 11.294 3.768 1.00 92.56 82 ARG A C 1
ATOM 678 O O . ARG A 1 82 ? 2.385 10.787 4.315 1.00 92.56 82 ARG A O 1
ATOM 685 N N . ASP A 1 83 ? 3.295 11.912 2.591 1.00 90.19 83 ASP A N 1
ATOM 686 C CA . ASP A 1 83 ? 2.061 12.016 1.806 1.00 90.19 83 ASP A CA 1
ATOM 687 C C . ASP A 1 83 ? 1.491 10.628 1.466 1.00 90.19 83 ASP A C 1
ATOM 689 O O . ASP A 1 83 ? 0.295 10.377 1.637 1.00 90.19 83 ASP A O 1
ATOM 693 N N . TYR A 1 84 ? 2.353 9.688 1.072 1.00 91.56 84 TYR A N 1
ATOM 694 C CA . TYR A 1 84 ? 1.950 8.309 0.817 1.00 91.56 84 TYR A CA 1
ATOM 695 C C . TYR A 1 84 ? 1.400 7.636 2.079 1.00 91.56 84 TYR A C 1
ATOM 697 O O . TYR A 1 84 ? 0.328 7.036 2.032 1.00 91.56 84 TYR A O 1
ATOM 705 N N . LEU A 1 85 ? 2.085 7.773 3.220 1.00 91.56 85 LEU A N 1
ATOM 706 C CA . LEU A 1 85 ? 1.665 7.191 4.495 1.00 91.56 85 LEU A CA 1
ATOM 707 C C . LEU A 1 85 ? 0.285 7.696 4.922 1.00 91.56 85 LEU A C 1
ATOM 709 O O . LEU A 1 85 ? -0.574 6.896 5.286 1.00 91.56 85 LEU A O 1
ATOM 713 N N . VAL A 1 86 ? 0.046 9.008 4.828 1.00 90.06 86 VAL A N 1
ATOM 714 C CA . VAL A 1 86 ? -1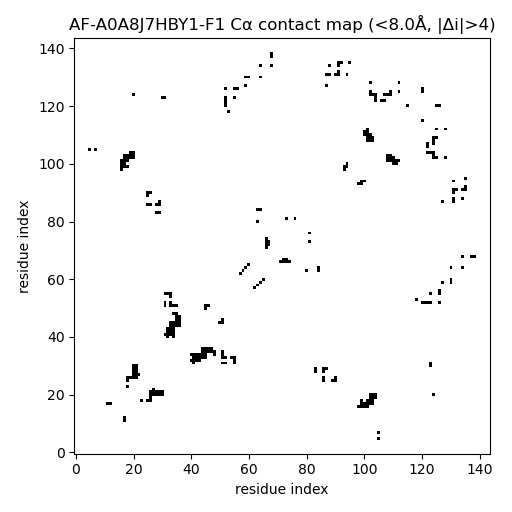.256 9.619 5.144 1.00 90.06 86 VAL A CA 1
ATOM 715 C C . VAL A 1 86 ? -2.368 8.991 4.303 1.00 90.06 86 VAL A C 1
ATOM 717 O O . VAL A 1 86 ? -3.428 8.644 4.828 1.00 90.06 86 VAL A O 1
ATOM 720 N N . LYS A 1 87 ? -2.124 8.788 3.006 1.00 90.00 87 LYS A N 1
ATOM 721 C CA . LYS A 1 87 ? -3.089 8.153 2.099 1.00 90.00 87 LYS A CA 1
ATOM 722 C C . LYS A 1 87 ? -3.314 6.679 2.432 1.00 90.00 87 LYS A C 1
ATOM 724 O O . LYS A 1 87 ? -4.460 6.239 2.415 1.00 90.00 87 LYS A O 1
ATOM 729 N N . VAL A 1 88 ? -2.262 5.935 2.785 1.00 91.75 88 VAL A N 1
ATOM 730 C CA . VAL A 1 88 ? -2.370 4.530 3.223 1.00 91.75 88 VAL A CA 1
ATOM 731 C C . VAL A 1 88 ? -3.198 4.420 4.508 1.00 91.75 88 VAL A C 1
ATOM 733 O O . VAL A 1 88 ? -4.082 3.570 4.587 1.00 91.75 88 VAL A O 1
ATOM 736 N N . ILE A 1 89 ? -2.969 5.296 5.491 1.00 90.88 89 ILE A N 1
ATOM 737 C CA . ILE A 1 89 ? -3.727 5.327 6.755 1.00 90.88 89 ILE A CA 1
ATOM 738 C C . ILE A 1 89 ? -5.196 5.673 6.506 1.00 90.88 89 ILE A C 1
ATOM 740 O O . ILE A 1 89 ? -6.091 5.037 7.070 1.00 90.88 89 ILE A O 1
ATOM 744 N N . ASN A 1 90 ? -5.460 6.663 5.650 1.00 89.06 90 ASN A N 1
ATOM 745 C CA . ASN A 1 90 ? -6.821 7.019 5.267 1.00 89.06 90 ASN A CA 1
ATOM 746 C C . ASN A 1 90 ? -7.519 5.828 4.595 1.00 89.06 90 ASN A C 1
ATOM 748 O O . ASN A 1 90 ? -8.616 5.451 4.994 1.00 89.06 90 ASN A O 1
ATOM 752 N N . LEU A 1 91 ? -6.850 5.170 3.644 1.00 89.81 91 LEU A N 1
ATOM 753 C CA . LEU A 1 91 ? -7.386 3.983 2.986 1.00 89.81 91 LEU A CA 1
ATOM 754 C C . LEU A 1 91 ? -7.688 2.856 3.985 1.00 89.81 91 LEU A C 1
ATOM 756 O O . LEU A 1 91 ? -8.785 2.302 3.960 1.00 89.81 91 LEU A O 1
ATOM 760 N N . ALA A 1 92 ? -6.759 2.564 4.898 1.00 90.38 92 ALA A N 1
ATOM 761 C CA . ALA A 1 92 ? -6.944 1.562 5.945 1.00 90.38 92 ALA A CA 1
ATOM 762 C C . ALA A 1 92 ? -8.143 1.890 6.853 1.00 90.38 92 ALA A C 1
ATOM 764 O O . ALA A 1 92 ? -8.938 1.012 7.165 1.00 90.38 92 ALA A O 1
ATOM 765 N N . THR A 1 93 ? -8.332 3.162 7.212 1.00 89.75 93 THR A N 1
ATOM 766 C CA . THR A 1 93 ? -9.476 3.614 8.025 1.00 89.75 93 THR A CA 1
ATOM 767 C C . THR A 1 93 ? -10.812 3.384 7.313 1.00 89.75 93 THR A C 1
ATOM 769 O O . THR A 1 93 ? -11.793 2.994 7.938 1.00 89.75 93 THR A O 1
ATOM 772 N N . GLN A 1 94 ? -10.867 3.612 6.003 1.00 87.62 94 GLN A N 1
ATOM 773 C CA . GLN A 1 94 ? -12.087 3.419 5.217 1.00 87.62 94 GLN A CA 1
ATOM 774 C C . GLN A 1 94 ? -12.391 1.933 4.979 1.00 87.62 94 GLN A C 1
ATOM 776 O O . GLN A 1 94 ? -13.559 1.545 4.977 1.00 87.62 94 GLN A O 1
ATOM 781 N N . ILE A 1 95 ? -11.355 1.096 4.847 1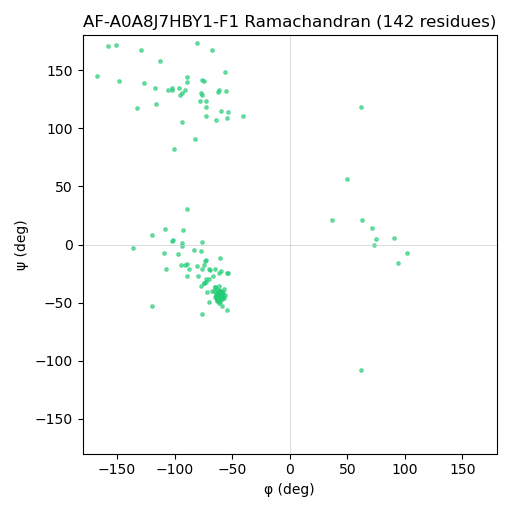.00 88.19 95 ILE A N 1
ATOM 782 C CA . ILE A 1 95 ? -11.505 -0.366 4.845 1.00 88.19 95 ILE A CA 1
ATOM 783 C C . ILE A 1 95 ? -12.033 -0.848 6.205 1.00 88.19 95 ILE A C 1
ATOM 785 O O . ILE A 1 95 ? -12.990 -1.612 6.248 1.00 88.19 95 ILE A O 1
ATOM 789 N N . GLU A 1 96 ? -11.471 -0.356 7.316 1.00 90.00 96 GLU A N 1
ATOM 790 C CA . GLU A 1 96 ? -11.911 -0.695 8.681 1.00 90.00 96 GLU A CA 1
ATOM 791 C C . GLU A 1 96 ? -13.396 -0.373 8.915 1.00 90.00 96 GLU A C 1
ATOM 793 O O . GLU A 1 96 ? -14.108 -1.146 9.550 1.00 90.00 96 GLU A O 1
ATOM 798 N N . LYS A 1 97 ? -13.888 0.739 8.359 1.00 88.62 97 LYS A N 1
ATOM 799 C CA . LYS A 1 97 ? -15.303 1.136 8.439 1.00 88.62 97 LYS A CA 1
ATOM 800 C C . LYS A 1 97 ? -16.232 0.366 7.493 1.00 88.62 97 LYS A C 1
ATOM 802 O O . LYS A 1 97 ? -17.438 0.594 7.526 1.00 88.62 97 LYS A O 1
ATOM 807 N N . GLY A 1 98 ? -15.697 -0.488 6.622 1.00 85.31 98 GLY A N 1
ATOM 808 C CA . GLY A 1 98 ? -16.474 -1.175 5.588 1.00 85.31 98 GLY A CA 1
ATOM 809 C C . GLY A 1 98 ? -16.939 -0.267 4.443 1.00 85.31 98 GLY A C 1
ATOM 810 O O . GLY A 1 98 ? -17.798 -0.664 3.662 1.00 85.31 98 GLY A O 1
ATOM 811 N N . GLU A 1 99 ? -16.384 0.942 4.312 1.00 84.69 99 GLU A N 1
ATOM 812 C CA . GLU A 1 99 ? -16.687 1.851 3.194 1.00 84.69 99 GLU A CA 1
ATOM 813 C C . GLU A 1 99 ? -15.978 1.422 1.895 1.00 84.69 99 GLU A C 1
ATOM 815 O O . GLU A 1 99 ? -16.367 1.828 0.796 1.00 84.69 99 GLU A O 1
ATOM 820 N N . ILE A 1 100 ? -14.913 0.623 2.021 1.00 81.56 100 ILE A N 1
ATOM 821 C CA . ILE A 1 100 ? -14.134 0.051 0.920 1.00 81.56 100 ILE A CA 1
ATOM 822 C C . ILE A 1 100 ? -13.926 -1.432 1.213 1.00 81.56 100 ILE A C 1
ATOM 824 O O . ILE A 1 100 ? -13.255 -1.783 2.179 1.00 81.56 100 ILE A O 1
ATOM 828 N N . ASP A 1 101 ? -14.455 -2.296 0.354 1.00 76.06 101 ASP A N 1
ATOM 829 C CA . ASP A 1 101 ? -14.284 -3.752 0.445 1.00 76.06 101 ASP A CA 1
ATOM 830 C C . ASP A 1 101 ? -13.374 -4.321 -0.657 1.00 76.06 101 ASP A C 1
ATOM 832 O O . ASP A 1 101 ? -13.035 -5.508 -0.639 1.00 76.06 101 ASP A O 1
ATOM 836 N N . SER A 1 102 ? -12.989 -3.474 -1.620 1.00 75.88 102 SER A N 1
ATOM 837 C CA . SER A 1 102 ? -12.293 -3.886 -2.835 1.00 75.88 102 SER A CA 1
ATOM 838 C C . SER A 1 102 ? -11.324 -2.811 -3.338 1.00 75.88 102 SER A C 1
ATOM 840 O O . SER A 1 102 ? -11.636 -1.614 -3.346 1.00 75.88 102 SER A O 1
ATOM 842 N N . LEU A 1 103 ? -10.153 -3.239 -3.824 1.00 81.56 103 LEU A N 1
ATOM 843 C CA . LEU A 1 103 ? -9.197 -2.381 -4.537 1.00 81.56 103 LEU A CA 1
ATOM 844 C C . LEU A 1 103 ? -9.006 -2.846 -5.975 1.00 81.56 103 LEU A C 1
ATOM 846 O O . LEU A 1 103 ? -8.764 -4.018 -6.236 1.00 81.56 103 LEU A O 1
ATOM 850 N N . GLY A 1 104 ? -9.030 -1.900 -6.907 1.00 75.62 104 GLY A N 1
ATOM 851 C CA . GLY A 1 104 ? -8.781 -2.146 -8.321 1.00 75.62 104 GLY A CA 1
ATOM 852 C C . GLY A 1 104 ? -7.409 -1.647 -8.756 1.00 75.62 104 GLY A C 1
ATOM 853 O O . GLY A 1 104 ? -7.034 -0.508 -8.495 1.00 75.62 104 GLY A O 1
ATOM 854 N N . CYS A 1 105 ? -6.672 -2.467 -9.488 1.00 75.00 105 CYS A N 1
ATOM 855 C CA . CYS A 1 105 ? -5.582 -2.052 -10.357 1.00 75.00 105 CYS A CA 1
ATOM 856 C C . CYS A 1 105 ? -5.998 -2.315 -11.810 1.00 75.00 105 CYS A C 1
ATOM 858 O O . CYS A 1 105 ? -6.802 -3.203 -12.075 1.00 75.00 105 CYS A O 1
ATOM 860 N N . TRP A 1 106 ? -5.388 -1.620 -12.771 1.00 67.00 106 TRP A N 1
ATOM 861 C CA . TRP A 1 106 ? -5.498 -1.974 -14.193 1.00 67.00 106 TRP A CA 1
ATOM 862 C C . TRP A 1 106 ? -5.104 -3.425 -14.490 1.00 67.00 106 TRP A C 1
ATOM 864 O O . TRP A 1 106 ? -5.539 -3.980 -15.488 1.00 67.00 106 TRP A O 1
ATOM 874 N N . CYS A 1 107 ? -4.280 -4.036 -13.636 1.00 65.06 107 CYS A N 1
ATOM 875 C CA . CYS A 1 107 ? -3.830 -5.412 -13.802 1.00 65.06 107 CYS A CA 1
ATOM 876 C C . CYS A 1 107 ? -4.759 -6.448 -13.152 1.00 65.06 107 CYS A C 1
ATOM 878 O O . CYS A 1 107 ? -4.744 -7.599 -13.571 1.00 65.06 107 CYS A O 1
ATOM 880 N N . ILE A 1 108 ? -5.506 -6.084 -12.103 1.00 66.69 108 ILE A N 1
ATOM 881 C CA . ILE A 1 108 ? -6.363 -7.013 -11.350 1.00 66.69 108 ILE A CA 1
ATOM 882 C C . ILE A 1 108 ? -7.310 -6.245 -10.423 1.00 66.69 108 ILE A C 1
ATOM 884 O O . ILE A 1 108 ? -6.933 -5.228 -9.838 1.00 66.69 108 ILE A O 1
ATOM 888 N N . ASN A 1 109 ? -8.524 -6.763 -10.253 1.00 65.12 109 ASN A N 1
ATOM 889 C CA . ASN A 1 109 ? -9.440 -6.343 -9.198 1.00 65.12 109 ASN A CA 1
ATOM 890 C C . ASN A 1 109 ? -9.312 -7.290 -7.999 1.00 65.12 109 ASN A C 1
ATOM 892 O O . ASN A 1 109 ? -9.402 -8.509 -8.142 1.00 65.12 109 ASN A O 1
ATOM 896 N N . VAL A 1 110 ? -9.124 -6.718 -6.817 1.00 68.19 110 VAL A N 1
ATOM 897 C CA . VAL A 1 110 ? -9.075 -7.423 -5.547 1.00 68.19 110 VAL A CA 1
ATOM 898 C C . VAL A 1 110 ? -10.425 -7.269 -4.852 1.00 68.19 110 VAL A C 1
ATOM 900 O O . VAL A 1 110 ? -10.595 -6.419 -3.980 1.00 68.19 110 VAL A O 1
ATOM 903 N N . LYS A 1 111 ? -11.389 -8.105 -5.243 1.00 70.94 111 LYS A N 1
ATOM 904 C CA . LYS A 1 111 ? -12.677 -8.254 -4.554 1.00 70.94 111 LYS A CA 1
ATOM 905 C C . LYS A 1 111 ? -12.570 -9.396 -3.554 1.00 70.94 111 LYS A C 1
ATOM 907 O O . LYS A 1 111 ? -12.120 -10.477 -3.928 1.00 70.94 111 LYS A O 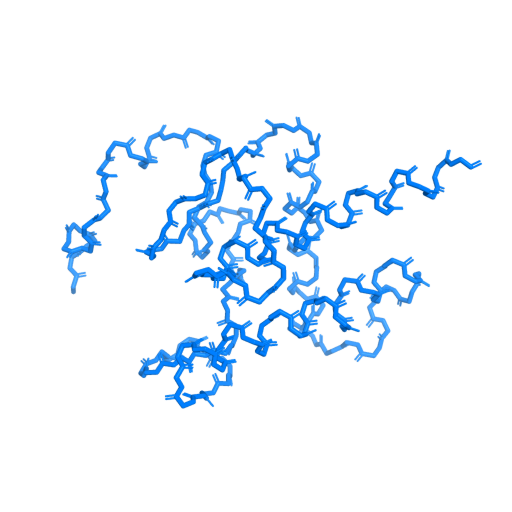1
ATOM 912 N N . LYS A 1 112 ? -12.989 -9.177 -2.301 1.00 65.50 112 LYS A N 1
ATOM 913 C CA . LYS A 1 112 ? -12.915 -10.193 -1.228 1.00 65.50 112 LYS A CA 1
ATOM 914 C C . LYS A 1 112 ? -11.517 -10.826 -1.134 1.00 65.50 112 LYS A C 1
ATOM 916 O O . LYS A 1 112 ? -11.389 -12.039 -1.287 1.00 65.50 112 LYS A O 1
ATOM 921 N N . TYR A 1 113 ? -10.483 -9.995 -0.945 1.00 68.00 113 TYR A N 1
ATOM 922 C CA . TYR A 1 113 ? -9.078 -10.427 -0.917 1.00 68.00 113 TYR A CA 1
ATOM 923 C C . TYR A 1 113 ? -8.903 -11.749 -0.158 1.00 68.00 113 TYR A C 1
ATOM 925 O O . TYR A 1 113 ? -9.076 -11.810 1.061 1.00 68.00 113 TYR A O 1
ATOM 933 N N . LEU A 1 114 ? -8.573 -12.809 -0.894 1.00 71.44 114 LEU A N 1
ATOM 934 C CA . LEU A 1 114 ? -8.158 -14.074 -0.306 1.00 71.44 114 LEU A CA 1
ATOM 935 C C . LEU A 1 114 ? -6.719 -13.886 0.158 1.00 71.44 114 LEU A C 1
ATOM 937 O O . LEU A 1 114 ? -5.903 -13.385 -0.609 1.00 71.44 114 LEU A O 1
ATOM 941 N N . VAL A 1 115 ? -6.411 -14.253 1.403 1.00 72.62 115 VAL A N 1
ATOM 942 C CA . VAL A 1 115 ? -5.068 -14.086 1.972 1.00 72.62 115 VAL A CA 1
ATOM 943 C C . VAL A 1 115 ? -4.043 -14.759 1.058 1.00 72.62 115 VAL A C 1
ATOM 945 O O . VAL A 1 115 ? -3.990 -15.985 0.966 1.00 72.62 115 VAL A O 1
ATOM 948 N N . VAL A 1 116 ? -3.236 -13.947 0.374 1.00 76.12 116 VAL A N 1
ATOM 949 C CA . VAL A 1 116 ? -2.148 -14.425 -0.481 1.00 76.12 116 VAL A CA 1
ATOM 950 C C . VAL A 1 116 ? -0.867 -14.501 0.363 1.00 76.12 116 VAL A C 1
ATOM 952 O O . VAL A 1 116 ? -0.559 -13.544 1.092 1.00 76.12 116 VAL A O 1
ATOM 955 N N . PRO A 1 117 ? -0.105 -15.613 0.299 1.00 80.44 117 PRO A N 1
ATOM 956 C CA . PRO A 1 117 ? 1.189 -15.707 0.967 1.00 80.44 117 PRO A CA 1
ATOM 957 C C . PRO A 1 117 ? 2.140 -14.586 0.535 1.00 80.44 117 PRO A C 1
ATOM 959 O O . PRO A 1 117 ? 2.096 -14.128 -0.608 1.00 80.44 117 PRO A O 1
ATOM 962 N N . ASP A 1 118 ? 3.012 -14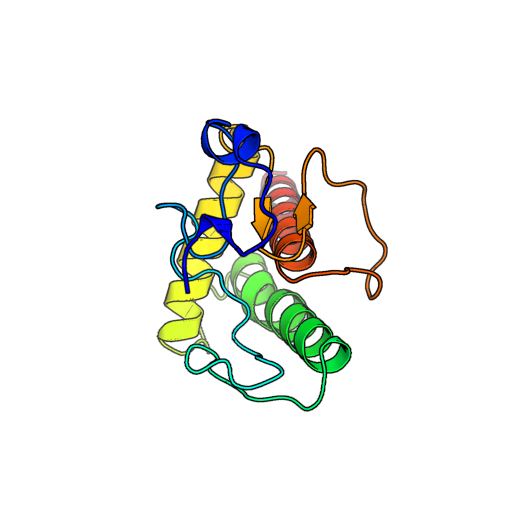.156 1.447 1.00 80.69 118 ASP A N 1
ATOM 963 C CA . ASP A 1 118 ? 4.043 -13.165 1.130 1.00 80.69 118 ASP A CA 1
ATOM 964 C C . ASP A 1 118 ? 4.906 -13.616 -0.048 1.00 80.69 118 ASP A C 1
ATOM 966 O O . ASP A 1 118 ? 5.386 -14.748 -0.092 1.00 80.69 118 ASP A O 1
ATOM 970 N N . GLY A 1 119 ? 5.110 -12.714 -1.006 1.00 80.50 119 GLY A N 1
ATOM 971 C CA . GLY A 1 119 ? 5.900 -12.993 -2.203 1.00 80.50 119 GLY A CA 1
ATOM 972 C C . GLY A 1 119 ? 5.079 -13.456 -3.403 1.00 80.50 119 GLY A C 1
ATOM 973 O O . GLY A 1 119 ? 5.597 -13.396 -4.515 1.00 80.50 119 GLY A O 1
ATOM 974 N N . LEU A 1 120 ? 3.822 -13.869 -3.208 1.00 85.12 120 LEU A N 1
ATOM 975 C CA . LEU A 1 120 ? 2.957 -14.405 -4.269 1.00 85.12 120 LEU A CA 1
ATOM 976 C C . LEU A 1 120 ? 1.924 -13.404 -4.803 1.00 85.12 120 LEU A C 1
ATOM 978 O O . LEU A 1 120 ? 1.102 -13.756 -5.649 1.00 85.12 120 LEU A O 1
ATOM 982 N N . GLU A 1 121 ? 1.961 -12.162 -4.327 1.00 88.62 121 GLU A N 1
ATOM 983 C CA . GLU A 1 121 ? 1.126 -11.079 -4.830 1.00 88.62 121 GLU A CA 1
ATOM 984 C C . GLU A 1 121 ? 1.419 -10.817 -6.315 1.00 88.62 121 GLU A C 1
ATOM 986 O O . GLU A 1 121 ? 2.567 -10.692 -6.743 1.00 88.62 121 GLU A O 1
ATOM 991 N N . LYS A 1 122 ? 0.355 -10.711 -7.104 1.00 83.75 122 LYS A N 1
ATOM 992 C CA . LYS A 1 122 ? 0.362 -10.533 -8.559 1.00 83.75 122 LYS A CA 1
ATOM 993 C C . LYS A 1 122 ? 0.363 -9.065 -8.965 1.00 83.75 122 LYS A C 1
ATOM 995 O O . LYS A 1 122 ? 0.670 -8.742 -10.112 1.00 83.75 122 LYS A O 1
ATOM 1000 N N . CYS A 1 123 ? 0.001 -8.161 -8.054 1.00 86.38 123 CYS A N 1
ATOM 1001 C CA . CYS A 1 123 ? -0.022 -6.730 -8.327 1.00 86.38 123 CYS A CA 1
ATOM 1002 C C . CYS A 1 123 ? 0.230 -5.875 -7.078 1.00 86.38 123 CYS A C 1
ATOM 1004 O O . CYS A 1 123 ? 0.203 -6.344 -5.942 1.00 86.38 123 CYS A O 1
ATOM 1006 N N . HIS A 1 124 ? 0.391 -4.570 -7.297 1.00 87.50 124 HIS A N 1
ATOM 1007 C CA . HIS A 1 124 ? 0.550 -3.609 -6.212 1.00 87.50 124 HIS A CA 1
ATOM 1008 C C . HIS A 1 124 ? -0.731 -3.389 -5.390 1.00 87.50 124 HIS A C 1
ATOM 1010 O O . HIS A 1 124 ? -0.626 -3.103 -4.205 1.00 87.50 124 HIS A O 1
ATOM 1016 N N . ALA A 1 125 ? -1.932 -3.537 -5.963 1.00 88.38 125 ALA A N 1
ATOM 1017 C CA . ALA A 1 125 ? -3.172 -3.401 -5.193 1.00 88.38 125 ALA A CA 1
ATOM 1018 C C . ALA A 1 125 ? -3.310 -4.495 -4.119 1.00 88.38 125 ALA A C 1
ATOM 1020 O O . ALA A 1 125 ? -3.754 -4.193 -3.018 1.00 88.38 125 ALA A O 1
ATOM 1021 N N . GLU A 1 126 ? -2.865 -5.726 -4.394 1.00 87.62 126 GLU A N 1
ATOM 1022 C CA . GLU A 1 126 ? -2.831 -6.813 -3.402 1.00 87.62 126 GLU A CA 1
ATOM 1023 C C . GLU A 1 126 ? -1.855 -6.501 -2.260 1.00 87.62 126 GLU A C 1
ATOM 1025 O O . GLU A 1 126 ? -2.211 -6.639 -1.091 1.00 87.62 126 GLU A O 1
ATOM 1030 N N . ILE A 1 127 ? -0.654 -6.011 -2.590 1.00 91.69 127 ILE A N 1
ATOM 1031 C CA . ILE A 1 127 ? 0.353 -5.603 -1.596 1.00 91.69 127 ILE A CA 1
ATOM 1032 C C . ILE A 1 127 ? -0.177 -4.446 -0.736 1.00 91.69 127 ILE A C 1
ATOM 1034 O O . ILE A 1 127 ? -0.066 -4.478 0.488 1.00 91.69 127 ILE A O 1
ATOM 1038 N N . LEU A 1 128 ? -0.787 -3.436 -1.364 1.00 91.81 128 LEU A N 1
ATOM 1039 C CA . LEU A 1 128 ? -1.364 -2.283 -0.675 1.00 91.81 128 LEU A CA 1
ATOM 1040 C C . LEU A 1 128 ? -2.510 -2.695 0.253 1.00 91.81 128 LEU A C 1
ATOM 1042 O O . LEU A 1 128 ? -2.550 -2.260 1.401 1.00 91.81 128 LEU A O 1
ATOM 1046 N N . TYR A 1 129 ? -3.420 -3.552 -0.218 1.00 89.75 129 TYR A N 1
ATOM 1047 C CA . TYR A 1 129 ? -4.521 -4.052 0.604 1.00 89.75 129 TYR A CA 1
ATOM 1048 C C . TYR A 1 129 ? -3.993 -4.804 1.828 1.00 89.75 129 TYR A C 1
ATOM 1050 O O . TYR A 1 129 ? -4.419 -4.540 2.951 1.00 89.75 129 TYR A O 1
ATOM 1058 N N . LYS A 1 130 ? -2.999 -5.680 1.631 1.00 90.12 130 LYS A N 1
ATOM 1059 C CA . LYS A 1 130 ? -2.336 -6.413 2.715 1.00 90.12 130 LYS A CA 1
ATOM 1060 C C . LYS A 1 130 ? -1.687 -5.475 3.738 1.00 90.12 130 LYS A C 1
ATOM 1062 O O . LYS A 1 130 ? -1.857 -5.678 4.939 1.00 90.12 130 LYS A O 1
ATOM 1067 N N . ALA A 1 131 ? -1.013 -4.418 3.283 1.00 91.94 131 ALA A N 1
ATOM 1068 C CA . ALA A 1 131 ? -0.445 -3.389 4.155 1.00 91.94 131 ALA A CA 1
ATOM 1069 C C . ALA A 1 131 ? -1.524 -2.655 4.976 1.00 91.94 131 ALA A C 1
ATOM 1071 O O . ALA A 1 131 ? -1.349 -2.447 6.179 1.00 91.94 131 ALA A O 1
ATOM 1072 N N . CYS A 1 132 ? -2.664 -2.311 4.365 1.00 91.94 132 CYS A N 1
ATOM 1073 C CA . CYS A 1 132 ? -3.800 -1.715 5.073 1.00 91.94 132 CYS A CA 1
ATOM 1074 C C . CYS A 1 132 ? -4.373 -2.659 6.139 1.00 91.94 132 CYS A C 1
ATOM 1076 O O . CYS A 1 132 ? -4.584 -2.230 7.270 1.00 91.94 132 CYS A O 1
ATOM 1078 N N . LEU A 1 133 ? -4.577 -3.941 5.819 1.00 89.88 133 LEU A N 1
ATOM 1079 C CA . LEU A 1 133 ? -5.045 -4.931 6.797 1.00 89.88 133 LEU A CA 1
ATOM 1080 C C . LEU A 1 133 ? -4.071 -5.081 7.973 1.00 89.88 133 LEU A C 1
ATOM 1082 O O . LEU A 1 133 ? -4.502 -5.165 9.121 1.00 89.88 133 LEU A O 1
ATOM 1086 N N . HIS A 1 134 ? -2.764 -5.066 7.701 1.00 90.44 134 HIS A N 1
ATOM 1087 C CA . HIS A 1 134 ? -1.742 -5.127 8.742 1.00 90.44 134 HIS A CA 1
ATOM 1088 C C . HIS A 1 134 ? -1.815 -3.914 9.685 1.00 90.44 134 HIS A C 1
ATOM 1090 O O . HIS A 1 134 ? -1.815 -4.081 10.903 1.00 90.44 134 HIS A O 1
ATOM 1096 N N . LEU A 1 135 ? -1.975 -2.700 9.144 1.00 90.19 135 LEU A N 1
ATOM 1097 C CA . LEU A 1 135 ? -2.190 -1.489 9.948 1.00 90.19 135 LEU A CA 1
ATOM 1098 C C . LEU A 1 135 ? -3.433 -1.587 10.844 1.00 90.19 135 LEU A C 1
ATOM 1100 O O . LEU A 1 135 ? -3.367 -1.224 12.018 1.00 90.19 135 LEU A O 1
ATOM 1104 N N . ILE A 1 136 ? -4.550 -2.084 10.305 1.00 90.25 136 ILE A N 1
ATOM 1105 C CA . ILE A 1 136 ? -5.809 -2.244 11.050 1.00 90.25 136 ILE A CA 1
ATOM 1106 C C . ILE A 1 136 ? -5.620 -3.229 12.210 1.00 90.25 136 ILE A C 1
ATOM 1108 O O . ILE A 1 136 ? -5.961 -2.913 13.349 1.00 90.25 136 ILE A O 1
ATOM 1112 N N . ALA A 1 137 ? -5.012 -4.389 11.948 1.00 87.75 137 ALA A N 1
ATOM 1113 C CA . ALA A 1 137 ? -4.765 -5.403 12.971 1.00 87.75 137 ALA A CA 1
ATOM 1114 C C . ALA A 1 137 ? -3.888 -4.869 14.121 1.00 87.75 137 ALA A C 1
ATOM 1116 O O . ALA A 1 137 ? -4.186 -5.096 15.294 1.00 87.75 137 ALA A O 1
ATOM 1117 N N . HIS A 1 138 ? -2.841 -4.101 13.805 1.00 83.62 138 HIS A N 1
ATOM 1118 C CA . HIS A 1 138 ? -1.960 -3.518 14.821 1.00 83.62 138 HIS A CA 1
ATOM 1119 C C . HIS A 1 138 ? -2.600 -2.368 15.606 1.00 83.62 138 HIS A C 1
ATOM 1121 O O . HIS A 1 138 ? -2.306 -2.203 16.788 1.00 83.62 138 HIS A O 1
ATOM 1127 N N . LYS A 1 139 ? -3.518 -1.609 14.999 1.00 74.00 139 LYS A N 1
ATOM 1128 C CA . LYS A 1 139 ? -4.321 -0.606 15.713 1.00 74.00 139 LYS A CA 1
ATOM 1129 C C . LYS A 1 139 ? -5.243 -1.255 16.753 1.00 74.00 139 LYS A C 1
ATOM 1131 O O . LYS A 1 139 ? -5.420 -0.705 17.835 1.00 74.00 139 LYS A O 1
ATOM 1136 N N . GLN A 1 140 ? -5.796 -2.429 16.450 1.00 59.62 140 GLN A N 1
ATOM 1137 C CA . GLN A 1 140 ? -6.674 -3.173 17.361 1.00 59.62 140 GLN A CA 1
ATOM 1138 C C . GLN A 1 140 ? -5.900 -3.845 18.507 1.00 59.62 140 GLN A C 1
ATOM 1140 O O . GLN A 1 140 ? -6.400 -3.895 19.626 1.00 59.62 140 GLN A O 1
ATOM 1145 N N . GLY A 1 141 ? -4.659 -4.284 18.264 1.00 53.62 141 GLY A N 1
ATOM 1146 C CA . GLY A 1 141 ? -3.772 -4.828 19.302 1.00 53.62 141 GLY A CA 1
ATOM 1147 C C . GLY A 1 141 ? -3.182 -3.791 20.271 1.00 53.62 141 GLY A C 1
ATOM 1148 O O . GLY A 1 141 ? -2.667 -4.177 21.312 1.00 53.62 141 GLY A O 1
ATOM 1149 N N . ALA A 1 142 ? -3.259 -2.494 19.952 1.00 49.88 142 ALA A N 1
ATOM 1150 C CA . ALA A 1 142 ? -2.787 -1.393 20.802 1.00 49.88 142 ALA A CA 1
ATOM 1151 C C . ALA A 1 142 ? -3.886 -0.788 21.708 1.00 49.88 142 ALA A C 1
ATOM 1153 O O . ALA A 1 142 ? -3.626 0.183 22.417 1.00 49.88 142 ALA A O 1
ATOM 1154 N N . MET A 1 143 ? -5.114 -1.323 21.658 1.00 38.56 143 MET A N 1
ATOM 1155 C CA . MET A 1 143 ? -6.265 -0.892 22.474 1.00 38.56 143 MET A CA 1
ATOM 1156 C C . MET A 1 143 ? -6.657 -1.903 23.571 1.00 38.56 143 MET A C 1
ATOM 1158 O O . MET A 1 143 ? -7.737 -1.780 24.151 1.00 38.56 143 MET A O 1
ATOM 1162 N N . LEU A 1 144 ? -5.799 -2.888 23.852 1.00 33.88 144 LEU A N 1
ATOM 1163 C CA . LEU A 1 144 ? -5.879 -3.793 25.007 1.00 33.88 144 LEU A CA 1
ATOM 1164 C C . LEU A 1 144 ? -4.712 -3.507 25.956 1.00 33.88 144 LEU A C 1
ATOM 1166 O O . LEU A 1 144 ? -4.919 -3.668 27.178 1.00 33.88 144 LEU A O 1
#

Foldseek 3Di:
DDPVVLPDDPVVVPPQQEAEQCPHPLNNLLAQLEDEPPPPNRVHYDPDPLVSQVVSLCCLVVPQLVCVLVVVQCPPPDDSSNVNSVSLQSVLVCVVVVSHQWYDYSVDIQHNNDDDPPSRDPGSRNSSVVSSVVSVVSVVVVVD

pLDDT: mean 77.03, std 16.76, range [31.06, 95.19]

Organism: NCBI:txid1725252

Sequence (144 aa):
MNILDMGLDSELWDEPTLKYVGRSKYALGLGNPWGYQNNRQARFIVNNLAESLYRYREWLMTRLVPNWISGLGFTGLNDWERDYLVKVINLATQIEKGEIDSLGCWCINVKKYLVVPDGLEKCHAEILYKACLHLIAHKQGAML

Radius of gyration: 15.12 Å; Cα contacts (8 Å, |Δi|>4): 168; chains: 1; bounding box: 34×30×51 Å

Solvent-accessible surface area (backbone atoms only — not comparable to full-atom values): 8452 Å² total; per-residue (Å²): 133,64,83,80,77,64,77,66,66,73,79,57,77,74,40,86,38,52,34,35,54,51,73,22,97,67,26,59,72,60,57,61,48,40,21,43,71,95,46,86,84,30,80,38,83,42,94,35,63,69,56,18,49,49,53,46,46,48,47,43,65,71,51,50,52,43,28,48,75,72,69,51,53,60,67,95,49,54,73,67,55,42,56,43,47,54,40,47,52,52,44,26,54,36,37,75,71,64,62,30,66,27,38,26,37,92,88,48,73,40,66,71,72,70,91,66,60,91,90,67,63,91,49,60,48,56,48,51,51,52,53,25,53,51,53,51,55,55,56,60,67,74,76,117

Nearest PDB structures (foldseek):
  5li8-assembly1_A  TM=2.474E-01  e=2.672E+00  Mycobacterium tuberculosis CDC1551